Protein AF-A0A1E1X0N4-F1 (afdb_monomer_lite)

Secondary structure (DSSP, 8-state):
-B--EEB-TTS-EEETTEEEPTTS-EEEE--S--EEES--HHHHHHSPBT--EEEEEEEE-TTS-EEEEEEEEEEBBPPPPPP--

Structure (mmCIF, N/CA/C/O backbone):
data_AF-A0A1E1X0N4-F1
#
_entry.id   AF-A0A1E1X0N4-F1
#
loop_
_atom_site.group_PDB
_atom_site.id
_atom_site.type_symbol
_atom_site.label_atom_id
_atom_site.label_alt_id
_atom_site.label_comp_id
_atom_site.label_asym_id
_atom_site.label_entity_id
_atom_site.label_seq_id
_atom_site.pdbx_PDB_ins_code
_atom_site.Cartn_x
_atom_site.Cartn_y
_atom_site.Cartn_z
_atom_site.occupancy
_atom_site.B_iso_or_equiv
_atom_site.auth_seq_id
_atom_site.auth_comp_id
_atom_site.auth_asym_id
_atom_site.auth_atom_id
_atom_site.pdbx_PDB_model_num
ATOM 1 N N . CYS A 1 1 ? 11.877 -11.375 6.428 1.00 78.50 1 CYS A N 1
ATOM 2 C CA . CYS A 1 1 ? 11.328 -10.236 5.660 1.00 78.50 1 CYS A CA 1
ATOM 3 C C . CYS A 1 1 ? 9.897 -10.545 5.268 1.00 78.50 1 CYS A C 1
ATOM 5 O O . CYS A 1 1 ? 9.602 -11.697 4.974 1.00 78.50 1 CYS A O 1
ATOM 7 N N . SER A 1 2 ? 9.012 -9.556 5.273 1.00 81.38 2 SER A N 1
ATOM 8 C CA . SER A 1 2 ? 7.594 -9.720 4.969 1.00 81.38 2 SER A CA 1
ATOM 9 C C . SER A 1 2 ? 7.093 -8.627 4.028 1.00 81.38 2 SER A C 1
ATOM 11 O O . SER A 1 2 ? 7.633 -7.519 3.946 1.00 81.38 2 SER A O 1
ATOM 13 N N . ARG A 1 3 ? 6.044 -8.966 3.275 1.00 85.12 3 ARG A N 1
ATOM 14 C CA . ARG A 1 3 ? 5.294 -7.997 2.476 1.00 85.12 3 ARG A CA 1
ATOM 15 C C . ARG A 1 3 ? 4.365 -7.254 3.418 1.00 85.12 3 ARG A C 1
ATOM 17 O O . ARG A 1 3 ? 3.565 -7.882 4.110 1.00 85.12 3 ARG A O 1
ATOM 24 N N . ARG A 1 4 ? 4.434 -5.928 3.416 1.00 89.12 4 ARG A N 1
ATOM 25 C CA . ARG A 1 4 ? 3.414 -5.120 4.079 1.00 89.12 4 ARG A CA 1
ATOM 26 C C . ARG A 1 4 ? 2.236 -4.973 3.125 1.00 89.12 4 ARG A C 1
ATOM 28 O O . ARG A 1 4 ? 2.418 -4.528 1.996 1.00 89.12 4 ARG A O 1
ATOM 35 N N . THR A 1 5 ? 1.052 -5.365 3.571 1.00 93.06 5 THR A N 1
ATOM 36 C CA . THR A 1 5 ? -0.187 -5.268 2.796 1.00 93.06 5 THR A CA 1
ATOM 37 C C . THR A 1 5 ? -1.217 -4.437 3.551 1.00 93.06 5 THR A C 1
ATOM 39 O O . THR A 1 5 ? -1.172 -4.337 4.780 1.00 93.06 5 THR A O 1
ATOM 42 N N . LEU A 1 6 ? -2.142 -3.837 2.810 1.00 94.75 6 LEU A N 1
ATOM 43 C CA . LEU A 1 6 ? -3.383 -3.287 3.350 1.00 94.75 6 LEU A CA 1
ATOM 44 C C . LEU A 1 6 ? -4.546 -4.129 2.838 1.00 94.75 6 LEU A C 1
ATOM 46 O O . LEU A 1 6 ? -4.491 -4.644 1.720 1.00 94.75 6 LEU A O 1
ATOM 50 N N . GLY A 1 7 ? -5.583 -4.281 3.657 1.00 95.69 7 GLY A N 1
ATOM 51 C CA . GLY A 1 7 ? -6.850 -4.825 3.191 1.00 95.69 7 GLY A CA 1
ATOM 52 C C . GLY A 1 7 ? -7.497 -3.852 2.210 1.00 95.69 7 GLY A C 1
ATOM 53 O O . GLY A 1 7 ? -7.390 -2.640 2.394 1.00 95.69 7 GLY A O 1
ATOM 54 N N . THR A 1 8 ? -8.129 -4.388 1.172 1.00 96.06 8 THR A N 1
ATOM 55 C CA . THR A 1 8 ? -8.984 -3.658 0.227 1.00 96.06 8 THR A CA 1
ATOM 56 C C . THR A 1 8 ? -10.231 -4.510 -0.053 1.00 96.06 8 THR A C 1
ATOM 58 O O . THR A 1 8 ? -10.214 -5.703 0.281 1.00 96.06 8 THR A O 1
ATOM 61 N N . PRO A 1 9 ? -11.310 -3.956 -0.639 1.00 95.25 9 PRO A N 1
ATOM 62 C CA . PRO A 1 9 ? -12.512 -4.722 -0.983 1.00 95.25 9 PRO A CA 1
ATOM 63 C C . PRO A 1 9 ? -12.235 -5.951 -1.859 1.00 95.25 9 PRO A C 1
ATOM 65 O O . PRO A 1 9 ? -12.882 -6.979 -1.687 1.00 95.25 9 PRO A O 1
ATOM 68 N N . ASP A 1 10 ? -11.224 -5.870 -2.728 1.00 94.25 10 ASP A N 1
ATOM 69 C CA . ASP A 1 10 ? -10.827 -6.940 -3.651 1.00 94.25 10 ASP A CA 1
ATOM 70 C C . ASP A 1 10 ? -9.756 -7.881 -3.062 1.00 94.25 10 ASP A C 1
ATOM 72 O O . ASP A 1 10 ? -9.218 -8.752 -3.746 1.00 94.25 10 ASP A O 1
ATOM 76 N N . GLY A 1 11 ? -9.427 -7.710 -1.777 1.00 93.75 11 GLY A N 1
ATOM 77 C CA . GLY A 1 11 ? -8.419 -8.483 -1.055 1.00 93.75 11 GLY A CA 1
ATOM 78 C C . GLY A 1 11 ? -7.155 -7.687 -0.700 1.00 93.75 11 GLY A C 1
ATOM 79 O O . GLY A 1 11 ? -7.060 -6.484 -0.947 1.00 93.75 11 GLY A O 1
ATOM 80 N N . PRO A 1 12 ? -6.167 -8.314 -0.041 1.00 94.50 12 PRO A N 1
ATOM 81 C CA . PRO A 1 12 ? -4.965 -7.615 0.399 1.00 94.50 12 PRO A CA 1
ATOM 82 C C . PRO A 1 12 ? -4.077 -7.170 -0.771 1.00 94.50 12 PRO A C 1
ATOM 84 O O . PRO A 1 12 ? -3.681 -7.988 -1.599 1.00 94.50 12 PRO A O 1
ATOM 87 N N . VAL A 1 13 ? -3.673 -5.899 -0.781 1.00 95.38 13 VAL A N 1
ATOM 88 C CA . VAL A 1 13 ? -2.751 -5.330 -1.781 1.00 95.38 13 VAL A CA 1
ATOM 89 C C . VAL A 1 13 ? -1.442 -4.921 -1.108 1.00 95.38 13 VAL A C 1
ATOM 91 O O . VAL A 1 13 ? -1.435 -4.440 0.027 1.00 95.38 13 VAL A O 1
ATOM 94 N N . MET A 1 14 ? -0.314 -5.131 -1.790 1.00 94.12 14 MET A N 1
ATOM 95 C CA . MET A 1 14 ? 1.010 -4.767 -1.279 1.00 94.12 14 MET A CA 1
ATOM 96 C C . MET A 1 14 ? 1.194 -3.253 -1.207 1.00 94.12 14 MET A C 1
ATOM 98 O O . MET A 1 14 ? 0.795 -2.525 -2.106 1.00 94.12 14 MET A O 1
ATOM 102 N N . VAL A 1 15 ? 1.854 -2.783 -0.156 1.00 94.31 15 VAL A N 1
ATOM 103 C CA . VAL A 1 15 ? 2.329 -1.405 -0.028 1.00 94.31 15 VAL A CA 1
ATOM 104 C C . VAL A 1 15 ? 3.695 -1.303 -0.693 1.00 94.31 15 VAL A C 1
ATOM 106 O O . VAL A 1 15 ? 4.620 -2.002 -0.279 1.00 94.31 15 VAL A O 1
ATOM 109 N N . GLY A 1 16 ? 3.836 -0.426 -1.687 1.00 94.06 16 GLY A N 1
ATOM 110 C CA . GLY A 1 16 ? 5.084 -0.281 -2.434 1.00 94.06 16 GLY A CA 1
ATOM 111 C C . GLY A 1 16 ? 5.484 -1.543 -3.214 1.00 94.06 16 GLY A C 1
ATOM 112 O O . GLY A 1 16 ? 4.664 -2.422 -3.471 1.00 94.06 16 GLY A O 1
ATOM 113 N N . CYS A 1 17 ? 6.760 -1.609 -3.601 1.00 93.81 17 CYS A N 1
ATOM 114 C CA . CYS A 1 17 ? 7.317 -2.652 -4.476 1.00 93.81 17 CYS A CA 1
ATOM 115 C C . CYS A 1 17 ? 8.527 -3.351 -3.854 1.00 93.81 17 CYS A C 1
ATOM 117 O O . CYS A 1 17 ? 9.490 -3.701 -4.542 1.00 93.81 17 CYS A O 1
ATOM 119 N N . ALA A 1 18 ? 8.504 -3.521 -2.533 1.00 89.25 18 ALA A N 1
ATOM 120 C CA . ALA A 1 18 ? 9.629 -4.076 -1.807 1.00 89.25 18 ALA A CA 1
ATOM 121 C C . ALA A 1 18 ? 9.212 -4.845 -0.546 1.00 89.25 18 ALA A C 1
ATOM 123 O O . ALA A 1 18 ? 8.098 -4.707 -0.036 1.00 89.25 18 ALA A O 1
ATOM 124 N N . PHE A 1 19 ? 10.124 -5.682 -0.056 1.00 85.56 19 PHE A N 1
ATOM 125 C CA . PHE A 1 19 ? 9.946 -6.463 1.166 1.00 85.56 19 PHE A CA 1
ATOM 126 C C . PHE A 1 19 ? 10.645 -5.764 2.330 1.00 85.56 19 PHE A C 1
ATOM 128 O O . PHE A 1 19 ? 11.805 -5.377 2.200 1.00 85.56 19 PHE A O 1
ATOM 135 N N . ILE A 1 20 ? 9.977 -5.660 3.481 1.00 82.25 20 ILE A N 1
ATOM 136 C CA . ILE A 1 20 ? 10.589 -5.115 4.698 1.00 82.25 20 ILE A CA 1
ATOM 137 C C . ILE A 1 20 ? 11.071 -6.257 5.581 1.00 82.25 20 ILE A C 1
ATOM 139 O O . ILE A 1 20 ? 10.339 -7.212 5.844 1.00 82.25 20 ILE A O 1
ATOM 143 N N . CYS A 1 21 ? 12.291 -6.161 6.078 1.00 77.81 21 CYS A N 1
ATOM 144 C CA . CYS A 1 21 ? 12.842 -7.072 7.068 1.00 77.81 21 CYS A CA 1
ATOM 145 C C . CYS A 1 21 ? 12.699 -6.506 8.480 1.00 77.81 21 CYS A C 1
ATOM 147 O O . CYS A 1 21 ? 12.414 -5.329 8.674 1.00 77.81 21 CYS A O 1
ATOM 149 N N . GLU A 1 22 ? 12.852 -7.364 9.486 1.00 70.50 22 GLU A N 1
ATOM 150 C CA . GLU A 1 22 ? 12.630 -7.004 10.894 1.00 70.50 22 GLU A CA 1
ATOM 151 C C . GLU A 1 22 ? 13.580 -5.903 11.385 1.00 70.50 22 GLU A C 1
ATOM 153 O O . GLU A 1 22 ? 13.219 -5.124 12.260 1.00 70.50 22 GLU A O 1
ATOM 158 N N . ASN A 1 23 ? 14.747 -5.770 10.752 1.00 73.94 23 ASN A N 1
ATOM 159 C CA . ASN A 1 23 ? 15.709 -4.691 10.973 1.00 73.94 23 ASN A CA 1
ATOM 160 C C . ASN A 1 23 ? 15.339 -3.366 10.269 1.00 73.94 23 ASN A C 1
ATOM 162 O O . ASN A 1 23 ? 16.134 -2.431 10.269 1.00 73.94 23 ASN A O 1
ATOM 166 N N . GLY A 1 24 ? 14.162 -3.273 9.642 1.00 65.69 24 GLY A N 1
ATOM 167 C CA . GLY A 1 24 ? 13.731 -2.107 8.866 1.00 65.69 24 GLY A CA 1
ATOM 168 C C . GLY A 1 24 ? 14.389 -1.995 7.489 1.00 65.69 24 GLY A C 1
ATOM 169 O O . GLY A 1 24 ? 14.006 -1.127 6.703 1.00 65.69 24 GLY A O 1
ATOM 170 N N . GLU A 1 25 ? 15.331 -2.880 7.160 1.00 72.00 25 GLU A N 1
ATOM 171 C CA . GLU A 1 25 ? 15.951 -2.902 5.845 1.00 72.00 25 GLU A CA 1
ATOM 172 C C . GLU A 1 25 ? 14.979 -3.428 4.795 1.00 72.00 25 GLU A C 1
ATOM 174 O O . GLU A 1 25 ? 14.127 -4.288 5.038 1.00 72.00 25 GLU A O 1
ATOM 179 N N . THR A 1 26 ? 15.131 -2.899 3.588 1.00 69.50 26 THR A N 1
ATOM 180 C CA . THR A 1 26 ? 14.394 -3.374 2.428 1.00 69.50 26 THR A CA 1
ATOM 181 C C . THR A 1 26 ? 15.222 -4.449 1.737 1.00 69.50 26 THR A C 1
ATOM 183 O O . THR A 1 26 ? 16.186 -4.120 1.048 1.00 69.50 26 THR A O 1
ATOM 186 N N . ASN A 1 27 ? 14.870 -5.724 1.914 1.00 69.38 27 ASN A N 1
ATOM 187 C CA . ASN A 1 27 ? 15.621 -6.835 1.327 1.00 69.38 27 ASN A CA 1
ATOM 188 C C . ASN A 1 27 ? 14.732 -7.580 0.328 1.00 69.38 27 ASN A C 1
ATOM 190 O O . ASN A 1 27 ? 13.883 -8.391 0.698 1.00 69.38 27 ASN A O 1
ATOM 194 N N . GLY A 1 28 ? 14.900 -7.239 -0.948 1.00 74.19 28 GLY A N 1
ATOM 195 C CA . GLY A 1 28 ? 14.071 -7.716 -2.051 1.00 74.19 28 GLY A CA 1
ATOM 196 C C . GLY A 1 28 ? 13.254 -6.588 -2.677 1.00 74.19 28 GLY A C 1
ATOM 197 O O . GLY A 1 28 ? 12.448 -5.931 -2.016 1.00 74.19 28 GLY A O 1
ATOM 198 N N . ARG A 1 29 ? 13.467 -6.384 -3.977 1.00 84.38 29 ARG A N 1
ATOM 199 C CA . ARG A 1 29 ? 12.761 -5.416 -4.818 1.00 84.38 29 ARG A CA 1
ATOM 200 C C . ARG A 1 29 ? 11.962 -6.158 -5.880 1.00 84.38 29 ARG A C 1
ATOM 202 O O . ARG A 1 29 ? 12.421 -7.160 -6.425 1.00 84.38 29 ARG A O 1
ATOM 209 N N . ILE A 1 30 ? 10.761 -5.674 -6.159 1.00 84.69 30 ILE A N 1
ATOM 210 C CA . ILE A 1 30 ? 9.876 -6.238 -7.174 1.00 84.69 30 ILE A CA 1
ATOM 211 C C . ILE A 1 30 ? 10.006 -5.384 -8.431 1.00 84.69 30 ILE A C 1
ATOM 213 O O . ILE A 1 30 ? 9.567 -4.240 -8.450 1.00 84.69 30 ILE A O 1
ATOM 217 N N . HIS A 1 31 ? 10.597 -5.962 -9.477 1.00 87.88 31 HIS A N 1
ATOM 218 C CA . HIS A 1 31 ? 10.841 -5.299 -10.768 1.00 87.88 31 HIS A CA 1
ATOM 219 C C . HIS A 1 31 ? 9.817 -5.682 -11.857 1.00 87.88 31 HIS A C 1
ATOM 221 O O . HIS A 1 31 ? 9.983 -5.325 -13.025 1.00 87.88 31 HIS A O 1
ATOM 227 N N . SER A 1 32 ? 8.776 -6.428 -11.478 1.00 88.88 32 SER A N 1
ATOM 228 C CA . SER A 1 32 ? 7.733 -6.953 -12.367 1.00 88.88 32 SER A CA 1
ATOM 229 C C . SER A 1 32 ? 6.410 -6.209 -12.162 1.00 88.88 32 SER A C 1
ATOM 231 O O . SER A 1 32 ? 6.154 -5.770 -11.039 1.00 88.88 32 SER A O 1
ATOM 233 N N . PRO A 1 33 ? 5.548 -6.107 -13.194 1.00 91.44 33 PRO A N 1
ATOM 234 C CA . PRO A 1 33 ? 4.254 -5.437 -13.091 1.00 91.44 33 PRO A CA 1
ATOM 235 C C . PRO A 1 33 ? 3.346 -6.179 -12.110 1.00 91.44 33 PRO A C 1
ATOM 237 O O . PRO A 1 33 ? 2.826 -7.254 -12.399 1.00 91.44 33 PRO A O 1
ATOM 240 N N . ILE A 1 34 ? 3.194 -5.601 -10.922 1.00 93.56 34 ILE A N 1
ATOM 241 C CA . ILE A 1 34 ? 2.352 -6.104 -9.837 1.00 93.56 34 ILE A CA 1
ATOM 242 C C . ILE A 1 34 ? 1.595 -4.914 -9.254 1.00 93.56 34 ILE A C 1
ATOM 244 O O . ILE A 1 34 ? 2.179 -3.845 -9.067 1.00 93.56 34 ILE A O 1
ATOM 248 N N . LEU A 1 35 ? 0.306 -5.105 -8.968 1.00 95.44 35 LEU A N 1
ATOM 249 C CA . LEU A 1 35 ? -0.530 -4.104 -8.312 1.00 95.44 35 LEU A CA 1
ATOM 250 C C . LEU A 1 35 ? 0.029 -3.759 -6.924 1.00 95.44 35 LEU A C 1
ATOM 252 O O . LEU A 1 35 ? 0.322 -4.644 -6.117 1.00 95.44 35 LEU A O 1
ATOM 256 N N . CYS A 1 36 ? 0.131 -2.468 -6.638 1.00 96.50 36 CYS A N 1
ATOM 257 C CA . CYS A 1 36 ? 0.632 -1.950 -5.375 1.00 96.50 36 CYS A CA 1
ATOM 258 C C . CYS A 1 36 ? -0.170 -0.726 -4.929 1.00 96.50 36 CYS A C 1
ATOM 260 O O . CYS A 1 36 ? -0.802 -0.035 -5.726 1.00 96.50 36 CYS A O 1
ATOM 262 N N . ILE A 1 37 ? -0.117 -0.433 -3.635 1.00 97.19 37 ILE A N 1
ATOM 263 C CA . ILE A 1 37 ? -0.550 0.835 -3.062 1.00 97.19 37 ILE A CA 1
ATOM 264 C C . ILE A 1 37 ? 0.647 1.779 -3.084 1.00 97.19 37 ILE A C 1
ATOM 266 O O . ILE A 1 37 ? 1.705 1.469 -2.522 1.00 97.19 37 ILE A O 1
ATOM 270 N N . ASN A 1 38 ? 0.469 2.939 -3.716 1.00 96.69 38 ASN A N 1
ATOM 271 C CA . ASN A 1 38 ? 1.450 4.016 -3.777 1.00 96.69 38 ASN A CA 1
ATOM 272 C C . ASN A 1 38 ? 1.497 4.746 -2.425 1.00 96.69 38 ASN A C 1
ATOM 274 O O . ASN A 1 38 ? 0.960 5.833 -2.242 1.00 96.69 38 ASN A O 1
ATOM 278 N N . ALA A 1 39 ? 2.103 4.092 -1.441 1.00 93.25 39 ALA A N 1
ATOM 279 C CA . ALA A 1 39 ? 2.329 4.623 -0.108 1.00 93.25 39 ALA A CA 1
ATOM 280 C C . ALA A 1 39 ? 3.668 4.112 0.428 1.00 93.25 39 ALA A C 1
ATOM 282 O O . ALA A 1 39 ? 4.138 3.035 0.058 1.00 93.25 39 ALA A O 1
ATOM 283 N N . THR A 1 40 ? 4.280 4.874 1.332 1.00 89.75 40 THR A N 1
ATOM 284 C CA . THR A 1 40 ? 5.494 4.430 2.020 1.00 89.75 40 THR A CA 1
ATOM 285 C C . THR A 1 40 ? 5.149 3.466 3.150 1.00 89.75 40 THR A C 1
ATOM 287 O O . THR A 1 40 ? 4.093 3.529 3.781 1.00 89.75 40 THR A O 1
ATOM 290 N N . HIS A 1 41 ? 6.073 2.578 3.492 1.00 87.69 41 HIS A N 1
ATOM 291 C CA . HIS A 1 41 ? 5.858 1.710 4.645 1.00 87.69 41 HIS A CA 1
ATOM 292 C C . HIS A 1 41 ? 5.774 2.474 5.974 1.00 87.69 41 HIS A C 1
ATOM 294 O O . HIS A 1 41 ? 5.107 1.999 6.899 1.00 87.69 41 HIS A O 1
ATOM 300 N N . GLN A 1 42 ? 6.414 3.649 6.041 1.00 87.31 42 GLN A N 1
ATOM 301 C CA . GLN A 1 42 ? 6.388 4.550 7.188 1.00 87.31 42 GLN A CA 1
ATOM 302 C C . GLN A 1 42 ? 4.987 5.129 7.418 1.00 87.31 42 GLN A C 1
ATOM 304 O O . GLN A 1 42 ? 4.493 5.074 8.545 1.00 87.31 42 GLN A O 1
ATOM 309 N N . ILE A 1 43 ? 4.298 5.615 6.375 1.00 89.69 43 ILE A N 1
ATOM 310 C CA . ILE A 1 43 ? 2.935 6.139 6.560 1.00 89.69 43 ILE A CA 1
ATOM 311 C C . ILE A 1 43 ? 1.978 5.029 7.011 1.00 89.69 43 ILE A C 1
ATOM 313 O O . ILE A 1 43 ? 1.146 5.240 7.889 1.00 89.69 43 ILE A O 1
ATOM 317 N N . VAL A 1 44 ? 2.179 3.803 6.520 1.00 90.94 44 VAL A N 1
ATOM 318 C CA . VAL A 1 44 ? 1.374 2.644 6.928 1.00 90.94 44 VAL A CA 1
ATOM 319 C C . VAL A 1 44 ? 1.600 2.249 8.391 1.00 90.94 44 VAL A C 1
ATOM 321 O O . VAL A 1 44 ? 0.661 1.817 9.063 1.00 90.94 44 VAL A O 1
ATOM 324 N N . SER A 1 45 ? 2.803 2.428 8.950 1.00 88.19 45 SER A N 1
ATOM 325 C CA . SER A 1 45 ? 2.995 2.238 10.399 1.00 88.19 45 SER A CA 1
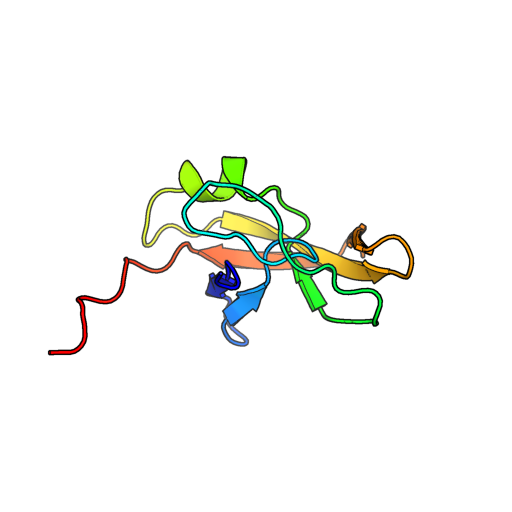ATOM 326 C C . SER A 1 45 ? 2.151 3.204 11.232 1.00 88.19 45 SER A C 1
ATOM 328 O O . SER A 1 45 ? 1.648 2.780 12.270 1.00 88.19 45 SER A O 1
ATOM 330 N N . PHE A 1 46 ? 1.925 4.429 10.750 1.00 91.19 46 PHE A N 1
ATOM 331 C CA . PHE A 1 46 ? 1.115 5.447 11.429 1.00 91.19 46 PHE A CA 1
ATOM 332 C C . PHE A 1 46 ? -0.395 5.320 11.189 1.00 91.19 46 PHE A C 1
ATOM 334 O O . PHE A 1 46 ? -1.178 5.948 11.902 1.00 91.19 46 PHE A O 1
ATOM 341 N N . MET A 1 47 ? -0.831 4.503 10.225 1.00 92.75 47 MET A N 1
ATOM 342 C CA . MET A 1 47 ? -2.255 4.223 10.043 1.00 92.75 47 MET A CA 1
ATOM 343 C C . MET A 1 47 ? -2.835 3.548 11.290 1.00 92.75 47 MET A C 1
ATOM 345 O O . MET A 1 47 ? -2.243 2.616 11.853 1.00 92.75 47 MET A O 1
ATOM 349 N N . LYS A 1 48 ? -4.030 3.997 11.683 1.00 93.69 48 LYS A N 1
ATOM 350 C CA . LYS A 1 48 ? -4.851 3.336 12.698 1.00 93.69 48 LYS A CA 1
ATOM 351 C C . LYS A 1 48 ? -5.407 2.041 12.107 1.00 93.69 48 LYS A C 1
ATOM 353 O O . LYS A 1 48 ? -5.765 2.003 10.929 1.00 93.69 48 LYS A O 1
ATOM 358 N N . THR A 1 49 ? -5.455 0.987 12.914 1.00 91.81 49 THR A N 1
ATOM 359 C CA . THR A 1 49 ? -6.080 -0.278 12.513 1.00 91.81 49 THR A CA 1
ATOM 360 C C . THR A 1 49 ? -7.582 -0.089 12.325 1.00 91.81 49 THR A C 1
ATOM 362 O O . THR A 1 49 ? -8.180 0.791 12.950 1.00 91.81 49 THR A O 1
ATOM 365 N N . ASP A 1 50 ? -8.168 -0.880 11.426 1.00 84.00 50 ASP A N 1
ATOM 366 C CA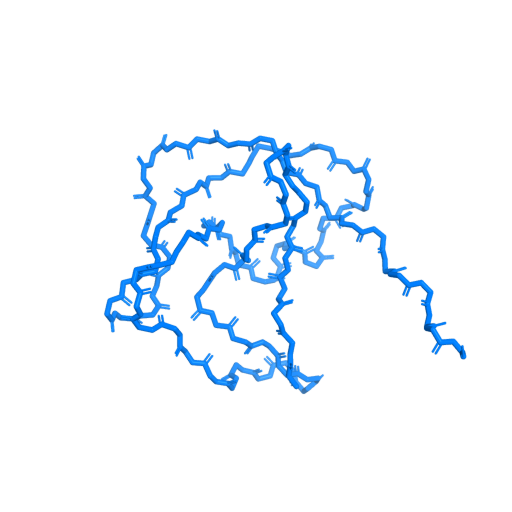 . ASP A 1 50 ? -9.619 -0.955 11.186 1.00 84.00 50 ASP A CA 1
ATOM 367 C C . ASP A 1 50 ? -10.278 0.395 10.840 1.00 84.00 50 ASP A C 1
ATOM 369 O O . ASP A 1 50 ? -11.457 0.645 11.099 1.00 84.00 50 ASP A O 1
ATO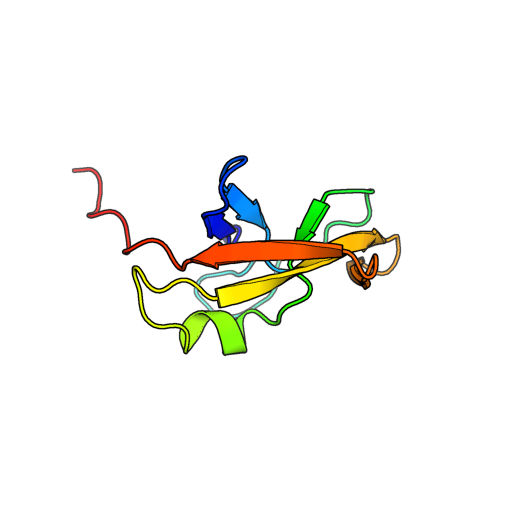M 373 N N . ARG A 1 51 ? -9.498 1.304 10.243 1.00 92.88 51 ARG A N 1
ATOM 374 C CA . ARG A 1 51 ? -9.977 2.565 9.673 1.00 92.88 51 ARG A CA 1
ATOM 375 C C . ARG A 1 51 ? -9.841 2.535 8.162 1.00 92.88 51 ARG A C 1
ATOM 377 O O . ARG A 1 51 ? -8.814 2.106 7.641 1.00 92.88 51 ARG A O 1
ATOM 384 N N . ASN A 1 52 ? -10.867 3.051 7.493 1.00 96.06 52 ASN A N 1
ATOM 385 C CA . ASN A 1 52 ? -10.877 3.216 6.049 1.00 96.06 52 ASN A CA 1
ATOM 386 C C . ASN A 1 52 ? -10.084 4.461 5.655 1.00 96.06 52 ASN A C 1
ATOM 388 O O . ASN A 1 52 ? -10.297 5.548 6.194 1.00 96.06 52 ASN A O 1
ATOM 392 N N . TYR A 1 53 ? -9.202 4.285 4.683 1.00 97.19 53 TYR A N 1
ATOM 393 C CA . TYR A 1 53 ? -8.444 5.332 4.019 1.00 97.19 53 TYR A CA 1
ATOM 394 C C . TYR A 1 53 ? -8.688 5.248 2.512 1.00 97.19 53 TYR A C 1
ATOM 396 O O . TYR A 1 53 ? -9.056 4.194 1.989 1.00 97.19 53 T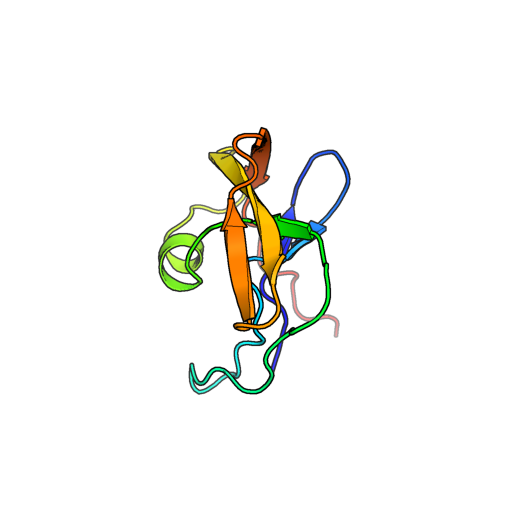YR A O 1
ATOM 404 N N . THR A 1 54 ? -8.445 6.351 1.811 1.00 97.50 54 THR A N 1
ATOM 405 C CA . THR A 1 54 ? -8.401 6.371 0.347 1.00 97.50 54 THR A CA 1
ATOM 406 C C . THR A 1 54 ? -6.959 6.134 -0.089 1.00 97.50 54 THR A C 1
ATOM 408 O O . THR A 1 54 ? -6.102 6.994 0.103 1.00 97.50 54 THR A O 1
ATOM 411 N N . CYS A 1 55 ? -6.679 4.958 -0.643 1.00 96.94 55 CYS A N 1
ATOM 412 C CA . CYS A 1 55 ? -5.358 4.581 -1.128 1.00 96.94 55 CYS A CA 1
ATOM 413 C C . CYS A 1 55 ? -5.246 4.782 -2.634 1.00 96.94 55 CYS A C 1
ATOM 415 O O . CYS A 1 55 ? -6.118 4.361 -3.390 1.00 96.94 55 CYS A O 1
ATOM 417 N N . LEU A 1 56 ? -4.131 5.366 -3.065 1.00 97.88 56 LEU A N 1
ATOM 418 C CA . LEU A 1 56 ? -3.762 5.467 -4.471 1.00 97.88 56 LEU A CA 1
ATOM 419 C C . LEU A 1 56 ? -3.156 4.140 -4.944 1.00 97.88 56 LEU A C 1
ATOM 421 O O . LEU A 1 56 ? -2.198 3.647 -4.345 1.00 97.88 56 LEU A O 1
ATOM 425 N N . LEU A 1 57 ? -3.708 3.565 -6.008 1.00 97.38 57 LEU A N 1
ATOM 426 C CA . LEU A 1 57 ? -3.197 2.356 -6.644 1.00 97.38 57 LEU A CA 1
ATOM 427 C C . LEU A 1 57 ? -2.133 2.686 -7.689 1.00 97.38 57 LEU A C 1
ATOM 429 O O . LEU A 1 57 ? -2.169 3.716 -8.371 1.00 97.38 57 LEU A O 1
ATOM 433 N N . GLY A 1 58 ? -1.207 1.758 -7.861 1.00 97.25 58 GLY A N 1
ATOM 434 C CA . GLY A 1 58 ? -0.162 1.820 -8.864 1.00 97.25 58 GLY A CA 1
ATOM 435 C C . GLY A 1 58 ? 0.292 0.439 -9.311 1.00 97.25 58 GLY A C 1
ATOM 436 O O . GLY A 1 58 ? -0.235 -0.585 -8.874 1.00 97.25 58 GLY A O 1
ATOM 437 N N . MET A 1 59 ? 1.302 0.418 -10.173 1.00 96.50 59 MET A N 1
ATOM 438 C CA . MET A 1 59 ? 1.993 -0.807 -10.557 1.00 96.50 59 MET A CA 1
ATOM 439 C C . MET A 1 59 ? 3.489 -0.697 -10.319 1.00 96.50 59 MET A C 1
ATOM 441 O O . MET A 1 59 ? 4.105 0.335 -10.591 1.00 96.50 59 MET A O 1
ATOM 445 N N . CYS A 1 60 ? 4.071 -1.796 -9.852 1.00 95.75 60 CYS A N 1
ATOM 446 C CA . CYS A 1 60 ? 5.511 -1.928 -9.761 1.00 95.75 60 CYS A CA 1
ATOM 447 C C . CYS A 1 60 ? 6.154 -1.867 -11.143 1.00 95.75 60 CYS A C 1
ATOM 449 O O . CYS A 1 60 ? 5.709 -2.517 -12.090 1.00 95.75 60 CYS A O 1
ATOM 451 N N . ASN A 1 61 ? 7.207 -1.067 -11.250 1.00 93.25 61 ASN A N 1
ATOM 452 C CA . ASN A 1 61 ? 7.948 -0.859 -12.483 1.00 93.25 61 ASN A CA 1
ATOM 453 C C . ASN A 1 61 ? 9.359 -1.474 -12.400 1.00 93.25 61 ASN A C 1
ATOM 455 O O . ASN A 1 61 ? 9.771 -2.034 -11.383 1.00 93.25 61 ASN A O 1
ATOM 459 N N . ARG A 1 62 ? 10.141 -1.338 -13.477 1.00 91.31 62 ARG A N 1
ATOM 460 C CA . ARG A 1 62 ? 11.522 -1.852 -13.528 1.00 91.31 62 ARG A CA 1
ATOM 461 C C . ARG A 1 62 ? 12.478 -1.162 -12.549 1.00 91.31 62 ARG A C 1
ATOM 463 O O . ARG A 1 62 ? 13.512 -1.742 -12.237 1.00 91.31 62 ARG A O 1
ATOM 470 N N . ALA A 1 63 ? 12.144 0.024 -12.043 1.00 89.88 63 ALA A N 1
ATOM 471 C CA . ALA A 1 63 ? 12.899 0.714 -10.997 1.00 89.88 63 ALA A CA 1
ATOM 472 C C . ALA A 1 63 ? 12.534 0.233 -9.577 1.00 89.88 63 ALA A C 1
ATOM 474 O O . ALA A 1 63 ? 13.122 0.702 -8.606 1.00 89.88 63 ALA A O 1
ATOM 475 N N . ALA A 1 64 ? 11.613 -0.734 -9.453 1.00 89.69 64 ALA A N 1
ATOM 476 C CA . ALA A 1 64 ? 11.019 -1.166 -8.189 1.00 89.69 64 ALA A CA 1
ATOM 477 C C . ALA A 1 64 ? 10.308 -0.036 -7.434 1.00 89.69 64 ALA A C 1
ATOM 479 O O . ALA A 1 64 ? 10.292 0.014 -6.203 1.00 89.69 64 ALA A O 1
ATOM 480 N N . GLU A 1 65 ? 9.683 0.859 -8.191 1.00 92.69 65 GLU A N 1
ATOM 481 C CA . GLU A 1 65 ? 8.813 1.903 -7.677 1.00 92.69 65 GLU A CA 1
ATOM 482 C C . GLU A 1 65 ? 7.361 1.552 -7.986 1.00 92.69 65 GLU A C 1
ATOM 484 O O . GLU A 1 65 ? 7.051 0.975 -9.031 1.00 92.69 65 GLU A O 1
ATOM 489 N N . CYS A 1 66 ? 6.461 1.925 -7.080 1.00 96.00 66 CYS A N 1
ATOM 490 C CA . CYS A 1 66 ? 5.030 1.797 -7.308 1.00 96.00 66 CYS A CA 1
ATOM 491 C C . CYS A 1 66 ? 4.549 3.018 -8.096 1.00 96.00 66 CYS A C 1
ATOM 493 O O . CYS A 1 66 ? 4.249 4.044 -7.495 1.00 96.00 66 CYS A O 1
ATOM 495 N N . SER A 1 67 ? 4.502 2.961 -9.425 1.00 96.12 67 SER A N 1
ATOM 496 C CA . SER A 1 67 ? 4.047 4.096 -10.238 1.00 96.12 67 SER A CA 1
ATOM 497 C C . SER A 1 67 ? 2.530 4.242 -10.156 1.00 96.12 67 SER A C 1
ATOM 499 O O . SER A 1 67 ? 1.803 3.299 -10.459 1.00 96.12 67 SER A O 1
ATOM 501 N N . SER A 1 68 ? 2.058 5.423 -9.747 1.00 92.94 68 SER A N 1
ATOM 502 C CA . SER A 1 68 ? 0.628 5.736 -9.637 1.00 92.94 68 SER A CA 1
ATOM 503 C C . SER A 1 68 ? -0.113 5.545 -10.963 1.00 92.94 68 SER A C 1
ATOM 505 O O . SER A 1 68 ? 0.387 5.909 -12.025 1.00 92.94 68 SER A O 1
ATOM 507 N N . SER A 1 69 ? -1.336 5.024 -10.872 1.00 89.62 69 SER A N 1
ATOM 508 C CA . SER A 1 69 ? -2.281 4.890 -11.988 1.00 89.62 69 SER A CA 1
ATOM 509 C C . SER A 1 69 ? -3.363 5.979 -12.010 1.00 89.62 69 SER A C 1
ATOM 511 O O . SER A 1 69 ? -4.185 6.005 -12.920 1.00 89.62 69 SER A O 1
ATOM 513 N N . GLY A 1 70 ? -3.407 6.851 -10.994 1.00 94.62 70 GLY A N 1
ATOM 514 C CA . GLY A 1 70 ? -4.508 7.803 -10.785 1.00 94.62 70 GLY A CA 1
ATOM 515 C C . GLY A 1 70 ? -5.816 7.167 -10.291 1.00 94.62 70 GLY A C 1
ATOM 516 O O . GLY A 1 70 ? -6.797 7.877 -10.085 1.00 94.62 70 GLY A O 1
ATOM 517 N N . VAL A 1 71 ? -5.838 5.847 -10.078 1.00 96.31 71 VAL A N 1
ATOM 518 C CA . VAL A 1 71 ? -6.989 5.106 -9.550 1.00 96.31 71 VAL A CA 1
ATOM 519 C C . VAL A 1 71 ? -6.884 4.994 -8.036 1.00 96.31 71 VAL A C 1
ATOM 521 O O . VAL A 1 71 ? -5.813 4.715 -7.496 1.00 96.31 71 VAL A O 1
ATOM 524 N N . PHE A 1 72 ? -8.007 5.162 -7.346 1.00 97.50 72 PHE A N 1
ATOM 525 C CA . PHE A 1 72 ? -8.084 5.040 -5.897 1.00 97.50 72 PHE A CA 1
ATOM 526 C C . PHE A 1 72 ? -8.949 3.851 -5.489 1.00 97.50 72 PHE A C 1
ATOM 528 O O . PHE A 1 72 ? -9.902 3.497 -6.177 1.00 97.50 72 PHE A O 1
ATOM 535 N N . THR A 1 73 ? -8.638 3.271 -4.33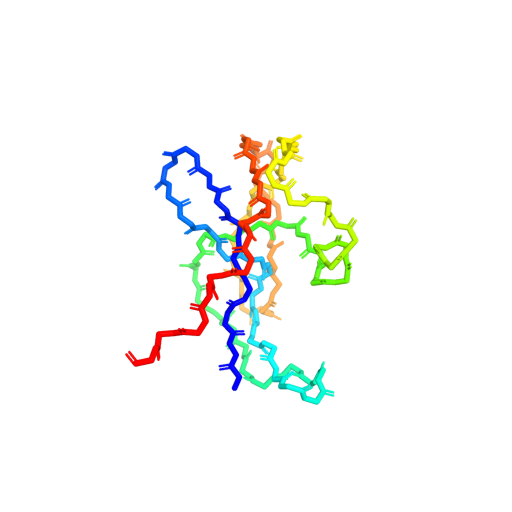5 1.00 97.19 73 THR A N 1
ATOM 536 C CA . THR A 1 73 ? -9.473 2.266 -3.673 1.00 97.19 73 THR A CA 1
ATOM 537 C C . THR A 1 73 ? -9.569 2.559 -2.182 1.00 97.19 73 THR A C 1
ATOM 539 O O . THR A 1 73 ? -8.713 3.237 -1.605 1.00 97.19 73 THR A O 1
ATOM 542 N N . THR A 1 74 ? -10.608 2.044 -1.535 1.00 97.62 74 THR A N 1
ATOM 543 C CA . THR A 1 74 ? -10.658 2.021 -0.075 1.00 97.62 74 THR A CA 1
ATOM 544 C C . THR A 1 74 ? -9.667 0.987 0.448 1.00 97.62 74 THR A C 1
ATOM 546 O O . THR A 1 74 ? -9.579 -0.126 -0.064 1.00 97.62 74 THR A O 1
ATOM 549 N N . CYS A 1 75 ? -8.918 1.344 1.483 1.00 97.06 75 CYS A N 1
ATOM 550 C CA . CYS A 1 75 ? -7.938 0.464 2.102 1.00 97.06 75 CYS A CA 1
ATOM 551 C C . CYS A 1 75 ? -7.938 0.608 3.625 1.00 97.06 75 CYS A C 1
ATOM 553 O O . CYS A 1 75 ? -8.322 1.649 4.163 1.00 97.06 75 CYS A O 1
ATOM 555 N N . TRP A 1 76 ? -7.457 -0.413 4.328 1.00 96.25 76 TRP A N 1
ATOM 556 C CA . TRP A 1 76 ? -7.300 -0.379 5.781 1.00 96.25 76 TRP A CA 1
ATOM 557 C C . TRP A 1 76 ? -6.095 -1.193 6.241 1.00 96.25 76 TRP A C 1
ATOM 559 O O . TRP A 1 76 ? -5.681 -2.179 5.623 1.00 96.25 76 TRP A O 1
ATOM 569 N N . LYS A 1 77 ? -5.512 -0.772 7.365 1.00 94.56 77 LYS A N 1
ATOM 570 C CA . LYS A 1 77 ? -4.478 -1.546 8.049 1.00 94.56 77 LYS A CA 1
ATOM 571 C C . LYS A 1 77 ? -5.166 -2.637 8.857 1.00 94.56 77 LYS A C 1
ATOM 573 O O . LYS A 1 77 ? -5.877 -2.331 9.812 1.00 94.56 77 LYS A O 1
ATOM 578 N N . ASN A 1 78 ? -4.933 -3.889 8.475 1.00 84.62 78 ASN A N 1
ATOM 579 C CA . ASN A 1 78 ? -5.404 -5.031 9.251 1.00 84.62 78 ASN A CA 1
ATOM 580 C C . ASN A 1 78 ? -4.783 -4.983 10.654 1.00 84.62 78 ASN A C 1
ATOM 582 O O . ASN A 1 78 ? -3.595 -4.662 10.796 1.00 84.62 78 ASN A O 1
ATOM 586 N N . ALA A 1 79 ? -5.567 -5.316 11.679 1.00 76.00 79 ALA A N 1
ATOM 587 C CA . ALA A 1 79 ? -5.011 -5.633 12.987 1.00 76.00 79 ALA A CA 1
ATOM 588 C C . ALA A 1 79 ? -3.924 -6.709 12.829 1.00 76.00 79 ALA A C 1
ATO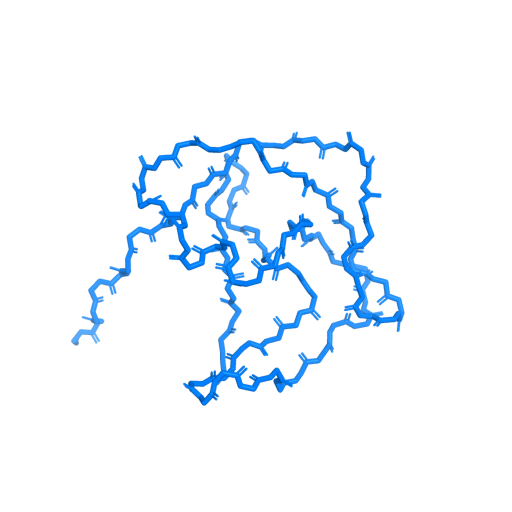M 590 O O . ALA A 1 79 ? -4.041 -7.600 11.980 1.00 76.00 79 ALA A O 1
ATOM 591 N N . ALA A 1 80 ? -2.842 -6.611 13.607 1.00 66.12 80 ALA A N 1
ATOM 592 C CA . ALA A 1 80 ? -1.842 -7.670 13.628 1.00 66.12 80 ALA A CA 1
ATOM 593 C C . ALA A 1 80 ? -2.569 -8.976 13.966 1.00 66.12 80 ALA A C 1
ATOM 595 O O . ALA A 1 80 ? -3.221 -9.061 15.007 1.00 66.12 80 ALA A O 1
ATOM 596 N N . SER A 1 81 ? -2.514 -9.965 13.071 1.00 52.06 81 SER A N 1
ATOM 597 C CA . SER A 1 81 ? -3.061 -11.280 13.384 1.00 52.06 81 SER A CA 1
ATOM 598 C C . SER A 1 81 ? -2.376 -11.768 14.662 1.00 52.06 81 SER A C 1
ATOM 600 O O . SER A 1 81 ? -1.140 -11.696 14.706 1.00 52.06 81 SER A O 1
ATOM 602 N N . PRO A 1 82 ? -3.113 -12.246 15.683 1.00 41.78 82 PRO A N 1
ATOM 603 C CA . PRO A 1 82 ? -2.473 -12.881 16.825 1.00 41.78 82 PRO A CA 1
ATOM 604 C C . PRO A 1 82 ? -1.539 -13.991 16.312 1.00 41.78 82 PRO A C 1
ATOM 606 O O . PRO A 1 82 ? -1.847 -14.609 15.282 1.00 41.78 82 PRO A O 1
ATOM 609 N N . PRO A 1 83 ? -0.376 -14.207 16.953 1.00 41.16 83 PRO A N 1
ATOM 610 C CA . PRO A 1 83 ? 0.533 -15.267 16.542 1.00 41.16 83 PRO A CA 1
ATOM 611 C C . PRO A 1 83 ? -0.246 -16.583 16.496 1.00 41.16 83 PRO A C 1
ATOM 613 O O . PRO A 1 83 ? -0.960 -16.923 17.440 1.00 41.16 83 PRO A O 1
ATOM 616 N N . ARG A 1 84 ? -0.167 -17.294 15.366 1.00 45.75 84 ARG A N 1
ATOM 617 C CA . ARG A 1 84 ? -0.707 -18.652 15.282 1.00 45.75 84 ARG A CA 1
ATOM 618 C C . ARG A 1 84 ? 0.185 -19.519 16.172 1.00 45.75 84 ARG A C 1
ATOM 620 O O . ARG A 1 84 ? 1.347 -19.716 15.822 1.00 45.75 84 ARG A O 1
ATOM 627 N N . HIS A 1 85 ? -0.337 -19.905 17.334 1.00 37.78 85 HIS A N 1
ATOM 628 C CA . HIS A 1 85 ? 0.245 -20.926 18.204 1.00 37.78 85 HIS A CA 1
ATOM 629 C C . HIS A 1 85 ? 0.061 -22.314 17.595 1.00 37.78 85 HIS A C 1
ATOM 631 O O . HIS A 1 85 ? -0.996 -22.532 16.956 1.00 37.78 85 HIS A O 1
#

Radius of gyration: 12.63 Å; chains: 1; bounding box: 28×29×32 Å

Sequence (85 aa):
CSRRTLGTPDGPVMVGCAFICENGETNGRIHSPILCINATHQIVSFMKTDRNYTCLLGMCNRAAECSSSGVFTTCWKNAASPPRH

InterPro domains:
  IPR045797 Evasins Class A [PF19429] (1-75)

pLDDT: mean 87.1, std 13.51, range [37.78, 97.88]

Organism: NCBI:txid187763

Foldseek 3Di:
DAFQWWAFPVGTAGAAFFGADPVRDTDDAHADWGKHFQDDVVVLVVFDAPDWDWTFIATQHNVSGGDGPRDITITGRHDDDDPDD